Protein AF-A0A954N5L6-F1 (afdb_monomer_lite)

Radius of gyration: 15.6 Å; chains: 1; bounding box: 30×52×27 Å

Sequence (73 aa):
TMETDILGGLQMGYRTILVLSGGTSREQLKEFSYQPDRVVNSIRDLLDLKEIRGPVVRPSRRREVAAAAVLDD

Structure (mmCIF, N/CA/C/O backbone):
data_AF-A0A954N5L6-F1
#
_entry.id   AF-A0A954N5L6-F1
#
loop_
_atom_site.group_PDB
_atom_site.id
_atom_site.type_symbol
_atom_site.label_atom_id
_atom_site.label_alt_id
_atom_site.label_comp_id
_atom_site.label_asym_id
_atom_site.label_entity_id
_atom_site.label_seq_id
_atom_site.pdbx_PDB_ins_code
_atom_site.Cartn_x
_atom_site.Cartn_y
_atom_site.Cartn_z
_atom_site.occupancy
_atom_site.B_iso_or_equiv
_atom_site.auth_seq_id
_atom_site.auth_comp_id
_atom_site.auth_asym_id
_atom_site.auth_atom_id
_atom_site.pdbx_PDB_model_num
ATOM 1 N N . THR A 1 1 ? 3.798 -1.990 8.422 1.00 85.00 1 THR A N 1
ATOM 2 C CA . THR A 1 1 ? 2.615 -1.100 8.505 1.00 85.00 1 THR A CA 1
ATOM 3 C C . THR A 1 1 ? 2.352 -0.489 7.134 1.00 85.00 1 THR A C 1
ATOM 5 O O . THR A 1 1 ? 3.200 -0.612 6.261 1.00 85.00 1 THR A O 1
ATOM 8 N N . MET A 1 2 ? 1.218 0.196 6.913 1.00 91.94 2 MET A N 1
ATOM 9 C CA . MET A 1 2 ? 0.942 0.878 5.629 1.00 91.94 2 MET A CA 1
ATOM 10 C C . MET A 1 2 ? 2.092 1.801 5.187 1.00 91.94 2 MET A C 1
ATOM 12 O O . MET A 1 2 ? 2.470 1.818 4.018 1.00 91.94 2 MET A O 1
ATOM 16 N N . GLU A 1 3 ? 2.695 2.516 6.132 1.00 92.00 3 GLU A N 1
ATOM 17 C CA . GLU A 1 3 ? 3.767 3.471 5.852 1.00 92.00 3 GLU A CA 1
ATOM 18 C C . GLU A 1 3 ? 5.091 2.790 5.472 1.00 92.00 3 GLU A C 1
ATOM 20 O O . GLU A 1 3 ? 5.742 3.181 4.507 1.00 92.00 3 GLU A O 1
ATOM 25 N N . THR A 1 4 ? 5.475 1.712 6.155 1.00 90.44 4 THR A N 1
ATOM 26 C CA . THR A 1 4 ? 6.719 0.998 5.828 1.00 90.44 4 THR A CA 1
ATOM 27 C C . THR A 1 4 ? 6.574 0.127 4.584 1.00 90.44 4 THR A C 1
ATOM 29 O O . THR A 1 4 ? 7.441 0.136 3.713 1.00 90.44 4 THR A O 1
ATOM 32 N N . ASP A 1 5 ? 5.466 -0.608 4.482 1.00 91.25 5 ASP A N 1
ATOM 33 C CA . ASP A 1 5 ? 5.324 -1.706 3.523 1.00 91.25 5 ASP A CA 1
ATOM 34 C C . ASP A 1 5 ? 4.759 -1.204 2.190 1.00 91.25 5 ASP A C 1
ATOM 36 O O . ASP A 1 5 ? 5.185 -1.647 1.122 1.00 91.25 5 ASP A O 1
ATOM 40 N N . ILE A 1 6 ? 3.819 -0.250 2.237 1.00 93.12 6 ILE A N 1
ATOM 41 C CA . ILE A 1 6 ? 3.206 0.327 1.037 1.00 93.12 6 ILE A CA 1
ATOM 42 C C . ILE A 1 6 ? 3.954 1.591 0.629 1.00 93.12 6 ILE A C 1
ATOM 44 O O . ILE A 1 6 ? 4.533 1.608 -0.451 1.00 93.12 6 ILE A O 1
ATOM 48 N N . LEU A 1 7 ? 4.013 2.639 1.459 1.00 92.94 7 LEU A N 1
ATOM 49 C CA . LEU A 1 7 ? 4.672 3.889 1.048 1.00 92.94 7 LEU A CA 1
ATOM 50 C C . LEU A 1 7 ? 6.165 3.685 0.733 1.00 92.94 7 LEU A C 1
ATOM 52 O O . LEU A 1 7 ? 6.619 4.154 -0.314 1.00 92.94 7 LEU A O 1
ATOM 56 N N . GLY A 1 8 ? 6.894 2.919 1.551 1.00 94.81 8 GLY A N 1
ATOM 57 C CA . GLY A 1 8 ? 8.281 2.541 1.257 1.00 94.81 8 GLY A CA 1
ATOM 58 C C . GLY A 1 8 ? 8.424 1.799 -0.079 1.00 94.81 8 GLY A C 1
ATOM 59 O O . GLY A 1 8 ? 9.219 2.193 -0.933 1.00 94.81 8 GLY A O 1
ATOM 60 N N . GLY A 1 9 ? 7.585 0.787 -0.326 1.00 92.38 9 GLY A N 1
ATOM 61 C CA . GLY A 1 9 ? 7.571 0.060 -1.600 1.00 92.38 9 GLY A CA 1
ATOM 62 C C . GLY A 1 9 ? 7.257 0.961 -2.799 1.00 92.38 9 GLY A C 1
ATOM 63 O O . GLY A 1 9 ? 7.909 0.865 -3.840 1.00 92.38 9 GLY A O 1
ATOM 64 N N . LEU A 1 10 ? 6.311 1.894 -2.647 1.00 90.50 10 LEU A N 1
ATOM 65 C CA . LEU A 1 10 ? 5.952 2.849 -3.693 1.00 90.50 10 LEU A CA 1
ATOM 66 C C . LEU A 1 10 ? 7.137 3.754 -4.068 1.00 90.50 10 LEU A C 1
ATOM 68 O O . LEU A 1 10 ? 7.382 3.951 -5.262 1.00 90.50 10 LEU A O 1
ATOM 72 N N . GLN A 1 11 ? 7.864 4.270 -3.069 1.00 89.94 11 GLN A N 1
ATOM 73 C CA . GLN A 1 11 ? 9.038 5.140 -3.235 1.00 89.94 11 GLN A CA 1
ATOM 74 C C . GLN A 1 11 ? 10.212 4.425 -3.912 1.00 89.94 11 GLN A C 1
ATOM 76 O O . GLN A 1 11 ? 10.918 5.028 -4.715 1.00 89.94 11 GLN A O 1
ATOM 81 N N . MET A 1 12 ? 10.382 3.131 -3.643 1.00 92.19 12 MET A N 1
ATOM 82 C CA . MET A 1 12 ? 11.403 2.289 -4.277 1.00 92.19 12 MET A CA 1
ATOM 83 C C . MET A 1 12 ? 11.018 1.828 -5.692 1.00 92.19 12 MET A C 1
ATOM 85 O O . MET A 1 12 ? 11.792 1.140 -6.353 1.00 92.19 12 MET A O 1
ATOM 89 N N . GLY A 1 13 ? 9.819 2.181 -6.168 1.00 88.50 13 GLY A N 1
ATOM 90 C CA . GLY A 1 13 ? 9.318 1.755 -7.475 1.00 88.50 13 GLY A CA 1
ATOM 91 C C . GLY A 1 13 ? 8.816 0.309 -7.509 1.00 88.50 13 GLY A C 1
ATOM 92 O O . GLY A 1 13 ? 8.625 -0.249 -8.590 1.00 88.50 13 GLY A O 1
ATOM 93 N N . TYR A 1 14 ? 8.576 -0.307 -6.351 1.00 90.56 14 TYR A N 1
ATOM 94 C CA . TYR A 1 14 ? 7.993 -1.639 -6.268 1.00 90.56 14 TYR A CA 1
ATOM 95 C C . TYR A 1 14 ? 6.480 -1.615 -6.460 1.00 90.56 14 TYR A C 1
ATOM 97 O O . TYR A 1 14 ? 5.796 -0.609 -6.234 1.00 90.56 14 TYR A O 1
ATOM 105 N N . ARG A 1 15 ? 5.963 -2.779 -6.868 1.00 88.19 15 ARG A N 1
ATOM 106 C CA . ARG A 1 15 ? 4.541 -3.076 -6.754 1.00 88.19 15 ARG A CA 1
ATOM 107 C C . ARG A 1 15 ? 4.208 -3.436 -5.325 1.00 88.19 15 ARG A C 1
ATOM 109 O O . ARG A 1 15 ? 4.896 -4.235 -4.698 1.00 88.19 15 ARG A O 1
ATOM 116 N N . THR A 1 16 ? 3.100 -2.893 -4.869 1.00 91.56 16 THR A N 1
ATOM 117 C CA . THR A 1 16 ? 2.598 -3.055 -3.517 1.00 91.56 16 THR A CA 1
ATOM 118 C C . THR A 1 16 ? 1.209 -3.672 -3.573 1.00 91.56 16 THR A C 1
ATOM 120 O O . THR A 1 16 ? 0.368 -3.290 -4.391 1.00 91.56 16 THR A O 1
ATOM 123 N N . ILE A 1 17 ? 0.971 -4.669 -2.726 1.00 92.19 17 ILE A N 1
ATOM 124 C CA . ILE A 1 17 ? -0.325 -5.336 -2.614 1.00 92.19 17 ILE A CA 1
ATOM 125 C C . ILE A 1 17 ? -0.723 -5.313 -1.147 1.00 92.19 17 ILE A C 1
ATOM 127 O O . ILE A 1 17 ? 0.018 -5.805 -0.300 1.00 92.19 17 ILE A O 1
ATOM 131 N N . LEU A 1 18 ? -1.893 -4.749 -0.856 1.00 93.25 18 LEU A N 1
ATOM 132 C CA . LEU A 1 18 ? -2.479 -4.798 0.475 1.00 93.25 18 LEU A CA 1
ATOM 133 C C . LEU A 1 18 ? -3.413 -6.003 0.589 1.00 93.25 18 LEU A C 1
ATOM 135 O O . LEU A 1 18 ? -4.320 -6.166 -0.229 1.00 93.25 18 LEU A O 1
ATOM 139 N N . VAL A 1 19 ? -3.218 -6.806 1.633 1.00 93.44 19 VAL A N 1
ATOM 140 C CA . VAL A 1 19 ? -4.112 -7.909 1.998 1.00 93.44 19 VAL A CA 1
ATOM 141 C C . VAL A 1 19 ? -4.943 -7.488 3.209 1.00 93.44 19 VAL A C 1
ATOM 143 O O . VAL A 1 19 ? -4.398 -7.186 4.270 1.00 93.44 19 VAL A O 1
ATOM 146 N N . LEU A 1 20 ? -6.266 -7.486 3.068 1.00 92.38 20 LEU A N 1
ATOM 147 C CA . LEU A 1 20 ? -7.191 -6.956 4.080 1.00 92.38 20 LEU A CA 1
ATOM 148 C C . LEU A 1 20 ? -7.368 -7.858 5.312 1.00 92.38 20 LEU A C 1
ATOM 150 O O . LEU A 1 20 ? -8.059 -7.491 6.257 1.00 92.38 20 LEU A O 1
ATOM 154 N N . SER A 1 21 ? -6.714 -9.020 5.346 1.00 88.12 21 SER A N 1
ATOM 155 C CA . SER A 1 21 ? -6.685 -9.889 6.526 1.00 88.12 21 SER A CA 1
ATOM 156 C C . SER A 1 21 ? -5.795 -9.358 7.661 1.00 88.12 21 SER A C 1
ATOM 158 O O . SER A 1 21 ? -5.858 -9.880 8.768 1.00 88.12 21 SER A O 1
ATOM 160 N N . GLY A 1 22 ? -4.937 -8.362 7.398 1.00 77.31 22 GLY A N 1
ATOM 161 C CA . GLY A 1 22 ? -3.885 -7.893 8.315 1.00 77.31 22 GLY A CA 1
ATOM 162 C C . GLY A 1 22 ? -4.262 -6.751 9.269 1.00 77.31 22 GLY A C 1
ATOM 163 O O . GLY A 1 22 ? -3.369 -6.153 9.860 1.00 77.31 22 GLY A O 1
ATOM 164 N N . GLY A 1 23 ? -5.548 -6.415 9.409 1.00 81.75 23 GLY A N 1
ATOM 165 C CA . GLY A 1 23 ? -6.023 -5.356 10.317 1.00 81.75 23 GLY A CA 1
ATOM 166 C C . GLY A 1 23 ? -6.204 -3.974 9.680 1.00 81.75 23 GLY A C 1
ATOM 167 O O . GLY A 1 23 ? -6.615 -3.040 10.360 1.00 81.75 23 GLY A O 1
ATOM 168 N N . THR A 1 24 ? -5.941 -3.834 8.379 1.00 85.19 24 THR A N 1
ATOM 169 C CA . THR A 1 24 ? -6.311 -2.645 7.596 1.00 85.19 24 THR A CA 1
ATOM 170 C C . THR A 1 24 ? -7.579 -2.932 6.798 1.00 85.19 24 THR A C 1
ATOM 172 O O . THR A 1 24 ? -7.635 -3.905 6.047 1.00 85.19 24 THR A O 1
ATOM 175 N N . SER A 1 25 ? -8.588 -2.079 6.952 1.00 86.75 25 SER A N 1
ATOM 176 C CA . SER A 1 25 ? -9.849 -2.128 6.203 1.00 86.75 25 SER A CA 1
ATOM 177 C C . SER A 1 25 ? -9.781 -1.320 4.903 1.00 86.75 25 SER A C 1
ATOM 179 O O . SER A 1 25 ? -8.885 -0.496 4.700 1.00 86.75 25 SER A O 1
ATOM 181 N N . ARG A 1 26 ? -10.749 -1.532 4.001 1.00 87.88 26 ARG A N 1
ATOM 182 C CA . ARG A 1 26 ? -10.847 -0.744 2.758 1.00 87.88 26 ARG A CA 1
ATOM 183 C C . ARG A 1 26 ? -11.196 0.710 3.037 1.00 87.88 26 ARG A C 1
ATOM 185 O O . ARG A 1 26 ? -10.806 1.586 2.276 1.00 87.88 26 ARG A O 1
ATOM 192 N N . GLU A 1 27 ? -11.930 0.969 4.104 1.00 88.38 27 GLU A N 1
ATOM 193 C CA . GLU A 1 27 ? -12.403 2.292 4.484 1.00 88.38 27 GLU A CA 1
ATOM 194 C C . GLU A 1 27 ? -11.235 3.156 4.963 1.00 88.38 27 GLU A C 1
ATOM 196 O O . GLU A 1 27 ? -11.097 4.290 4.504 1.00 88.38 27 GLU A O 1
ATOM 201 N N . GLN A 1 28 ? -10.338 2.579 5.769 1.00 89.50 28 GLN A N 1
ATOM 202 C CA . GLN A 1 28 ? -9.115 3.234 6.246 1.00 89.50 28 GLN A CA 1
ATOM 203 C C . GLN A 1 28 ? -8.179 3.657 5.112 1.00 89.50 28 GLN A C 1
ATOM 205 O O . GLN A 1 28 ? -7.417 4.604 5.270 1.00 89.50 28 GLN A O 1
ATOM 210 N N . LEU A 1 29 ? -8.248 3.023 3.934 1.00 89.25 29 LEU A N 1
ATOM 211 C CA . LEU A 1 29 ? -7.454 3.454 2.780 1.00 89.25 29 LEU A CA 1
ATOM 212 C C . LEU A 1 29 ? -7.714 4.914 2.399 1.00 89.25 29 LEU A C 1
ATOM 214 O O . LEU A 1 29 ? -6.814 5.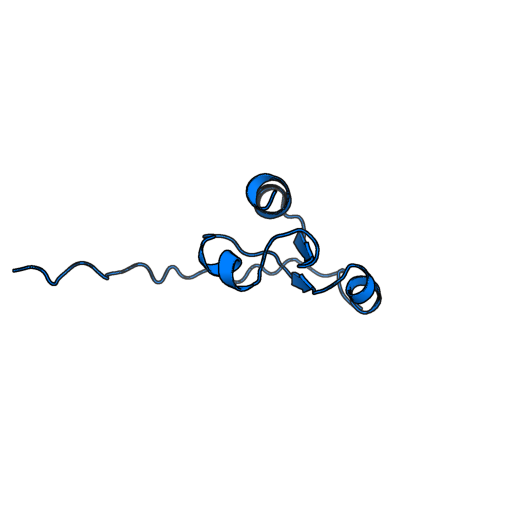557 1.865 1.00 89.25 29 LEU A O 1
ATOM 218 N N . LYS A 1 30 ? -8.911 5.446 2.672 1.00 88.69 30 LYS A N 1
ATOM 219 C CA . LYS A 1 30 ? -9.268 6.840 2.369 1.00 88.69 30 LYS A CA 1
ATOM 220 C C . LYS A 1 30 ? -8.485 7.853 3.207 1.00 88.69 30 LYS A C 1
ATOM 222 O O . LYS A 1 30 ? -8.369 9.002 2.796 1.00 88.69 30 LYS A O 1
ATOM 227 N N . GLU A 1 31 ? -7.941 7.433 4.345 1.00 90.56 31 GLU A N 1
ATOM 228 C CA . GLU A 1 31 ? -7.141 8.275 5.241 1.00 90.56 31 GLU A CA 1
ATOM 229 C C . GLU A 1 31 ? -5.712 8.478 4.711 1.00 90.56 31 GLU A C 1
ATOM 231 O O . GLU A 1 31 ? -5.023 9.419 5.104 1.00 90.56 31 GLU A O 1
ATOM 236 N N . PHE A 1 32 ? -5.263 7.631 3.777 1.00 89.75 32 PHE A N 1
ATOM 237 C CA . PHE A 1 32 ? -3.917 7.694 3.221 1.00 89.75 32 PHE A CA 1
ATOM 238 C C . PHE A 1 32 ? -3.880 8.459 1.898 1.00 89.75 32 PHE A C 1
ATOM 240 O O . PHE A 1 32 ? -4.587 8.167 0.930 1.00 89.75 32 PHE A O 1
ATOM 247 N N . SER A 1 33 ? -2.929 9.387 1.803 1.00 91.00 33 SER A N 1
ATOM 248 C CA . SER A 1 33 ? -2.607 10.095 0.563 1.00 91.00 33 SER A CA 1
ATOM 249 C C . SER A 1 33 ? -1.852 9.219 -0.445 1.00 91.00 33 SER A C 1
ATOM 251 O O . SER A 1 33 ? -1.448 9.703 -1.494 1.00 91.00 33 SER A O 1
ATOM 253 N N . TYR A 1 34 ? -1.675 7.926 -0.199 1.00 90.38 34 TYR A N 1
ATOM 254 C CA . TYR A 1 34 ? -1.082 6.947 -1.109 1.00 90.38 34 TYR A CA 1
ATOM 255 C C . TYR A 1 34 ? -1.962 5.696 -1.147 1.00 90.38 34 TYR A C 1
ATOM 257 O O . TYR A 1 34 ? -2.756 5.464 -0.244 1.00 90.38 34 TYR A O 1
ATOM 265 N N . GLN A 1 35 ? -1.871 4.925 -2.228 1.00 91.50 35 GLN A N 1
ATOM 266 C CA . GLN A 1 35 ? -2.682 3.722 -2.417 1.00 91.50 35 GLN A CA 1
ATOM 267 C C . GLN A 1 35 ? -1.783 2.581 -2.894 1.00 91.50 35 GLN A C 1
ATOM 269 O O . GLN A 1 35 ? -0.876 2.846 -3.690 1.00 91.50 35 GLN A O 1
ATOM 274 N N . PRO A 1 36 ? -2.016 1.341 -2.430 1.00 91.50 36 PRO A N 1
ATOM 275 C CA . PRO A 1 36 ? -1.332 0.177 -2.970 1.00 91.50 36 PRO A CA 1
ATOM 276 C C . PRO A 1 36 ? -1.742 -0.051 -4.431 1.00 91.50 36 PRO A C 1
ATOM 278 O O . PRO A 1 36 ? -2.826 0.354 -4.856 1.00 91.50 36 PRO A O 1
ATOM 281 N N . ASP A 1 37 ? -0.909 -0.744 -5.203 1.00 89.44 37 ASP A N 1
ATOM 282 C CA . ASP A 1 37 ? -1.219 -1.042 -6.607 1.00 89.44 37 ASP A CA 1
ATOM 283 C C . ASP A 1 37 ? -2.377 -2.048 -6.734 1.00 89.44 37 ASP A C 1
ATOM 285 O O . ASP A 1 37 ? -3.126 -2.025 -7.714 1.00 89.44 37 ASP A O 1
ATOM 289 N N . ARG A 1 38 ? -2.550 -2.931 -5.739 1.00 89.69 38 ARG A N 1
ATOM 290 C CA . ARG A 1 38 ? -3.689 -3.854 -5.626 1.00 89.69 38 ARG A CA 1
ATOM 291 C C . ARG A 1 38 ? -4.143 -4.023 -4.177 1.00 89.69 38 ARG A C 1
ATOM 293 O O . ARG A 1 38 ? -3.341 -3.958 -3.251 1.00 89.69 38 ARG A O 1
ATOM 300 N N . VAL A 1 39 ? -5.434 -4.306 -4.003 1.00 91.50 39 VAL A N 1
ATOM 301 C CA . VAL A 1 39 ? -6.046 -4.637 -2.708 1.00 91.50 39 VAL A CA 1
ATOM 302 C C . VAL A 1 39 ? -6.799 -5.954 -2.842 1.00 91.50 39 VAL A C 1
ATOM 304 O O . VAL A 1 39 ? -7.737 -6.044 -3.638 1.00 91.50 39 VAL A O 1
ATOM 307 N N . VAL A 1 40 ? -6.417 -6.948 -2.048 1.00 92.19 40 VAL A N 1
ATOM 308 C CA . VAL A 1 40 ? -6.995 -8.299 -2.047 1.00 92.19 40 VAL A CA 1
ATOM 309 C C . VAL A 1 40 ? -7.523 -8.665 -0.662 1.00 92.19 40 VAL A C 1
ATOM 311 O O . VAL A 1 40 ? -7.126 -8.072 0.341 1.00 92.19 40 VAL A O 1
ATOM 314 N N . ASN A 1 41 ? -8.440 -9.628 -0.592 1.00 92.12 41 ASN A N 1
ATOM 315 C CA . ASN A 1 41 ? -9.048 -10.025 0.678 1.00 92.12 41 ASN A CA 1
ATOM 316 C C . ASN A 1 41 ? -8.188 -11.071 1.401 1.00 92.12 41 ASN A C 1
ATOM 318 O O . ASN A 1 41 ? -8.163 -11.105 2.629 1.00 92.12 41 ASN A O 1
ATOM 322 N N . SER A 1 42 ? -7.458 -11.899 0.651 1.00 92.19 42 SER A N 1
ATOM 323 C CA . SER A 1 42 ? -6.583 -12.945 1.181 1.00 92.19 42 SER A CA 1
ATOM 324 C C . SER A 1 42 ? -5.321 -13.123 0.338 1.00 92.19 42 SER A C 1
ATOM 326 O O . SER A 1 42 ? -5.280 -12.775 -0.838 1.00 92.19 42 SER A O 1
ATOM 328 N N . ILE A 1 43 ? -4.298 -13.747 0.929 1.00 90.25 43 ILE A N 1
ATOM 329 C CA . ILE A 1 43 ? -3.099 -14.209 0.213 1.00 90.25 43 ILE A CA 1
ATOM 330 C C . ILE A 1 43 ? -3.476 -15.205 -0.895 1.00 90.25 43 ILE A C 1
ATOM 332 O O . ILE A 1 43 ? -2.813 -15.249 -1.928 1.00 90.25 43 ILE A O 1
ATOM 336 N N . ARG A 1 44 ? -4.557 -15.980 -0.722 1.00 91.69 44 ARG A N 1
ATOM 337 C CA . ARG A 1 44 ? -5.029 -16.932 -1.742 1.00 91.69 44 ARG A CA 1
ATOM 338 C C . ARG A 1 44 ? -5.347 -16.247 -3.071 1.00 91.69 44 ARG A C 1
ATOM 340 O O . ARG A 1 44 ? -5.015 -16.799 -4.112 1.00 91.69 44 ARG A O 1
ATOM 347 N N . ASP A 1 45 ? -5.903 -15.041 -3.020 1.00 89.31 45 ASP A N 1
ATOM 348 C CA . ASP A 1 45 ? -6.297 -14.273 -4.205 1.00 89.31 45 ASP A CA 1
ATOM 349 C C . ASP A 1 45 ? -5.083 -13.911 -5.084 1.00 89.31 45 ASP A C 1
ATOM 351 O O . ASP A 1 45 ? -5.231 -13.592 -6.261 1.00 89.31 45 ASP A O 1
ATOM 355 N N . LEU A 1 46 ? -3.860 -13.976 -4.535 1.00 87.00 46 LEU A N 1
ATOM 356 C CA . LEU A 1 46 ? -2.630 -13.742 -5.292 1.00 87.00 46 LEU A CA 1
ATOM 357 C C . LEU A 1 46 ? -2.360 -14.835 -6.329 1.00 87.00 46 LEU A C 1
ATOM 359 O O . LEU A 1 46 ? -1.706 -14.559 -7.332 1.00 87.00 46 LEU A O 1
ATOM 363 N N . LEU A 1 47 ? -2.857 -16.054 -6.104 1.00 87.50 47 LEU A N 1
ATOM 364 C CA . LEU A 1 47 ? -2.691 -17.171 -7.037 1.00 87.50 47 LEU A CA 1
ATOM 365 C C . LEU A 1 47 ? -3.444 -16.931 -8.354 1.00 87.50 47 LEU A C 1
ATOM 367 O O . LEU A 1 47 ? -3.038 -17.440 -9.396 1.00 87.50 47 LEU A O 1
ATOM 371 N N . ASP A 1 48 ? -4.489 -16.102 -8.316 1.00 82.88 48 ASP A N 1
ATOM 372 C CA . ASP A 1 48 ? -5.325 -15.768 -9.470 1.00 82.88 48 ASP A CA 1
ATOM 373 C C . ASP A 1 48 ? -4.829 -14.523 -10.230 1.00 82.88 48 ASP A C 1
ATOM 375 O O . ASP A 1 48 ? -5.341 -14.187 -11.304 1.00 82.88 48 ASP A O 1
ATOM 379 N N . LEU A 1 49 ?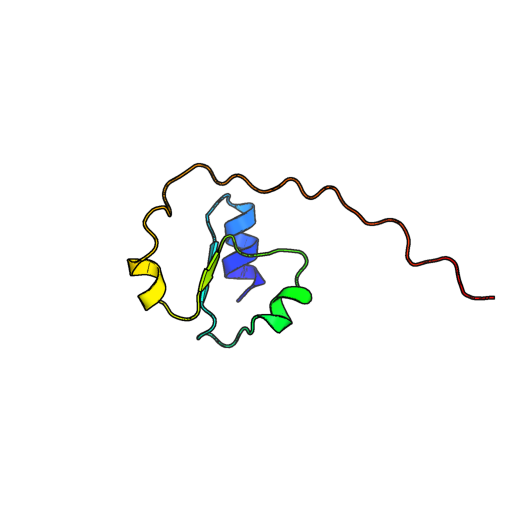 -3.805 -13.830 -9.714 1.00 78.12 49 LEU A N 1
ATOM 380 C CA . LEU A 1 49 ? -3.212 -12.660 -10.362 1.00 78.12 49 LEU A CA 1
ATOM 381 C C . LEU A 1 49 ? -2.313 -13.088 -11.530 1.00 78.12 49 LEU A C 1
ATOM 383 O O . LEU A 1 49 ? -1.096 -13.214 -11.403 1.00 78.12 49 LEU A O 1
ATOM 387 N N . LYS A 1 50 ? -2.922 -13.252 -12.708 1.00 68.69 50 LYS A N 1
ATOM 388 C CA . LYS A 1 50 ? -2.236 -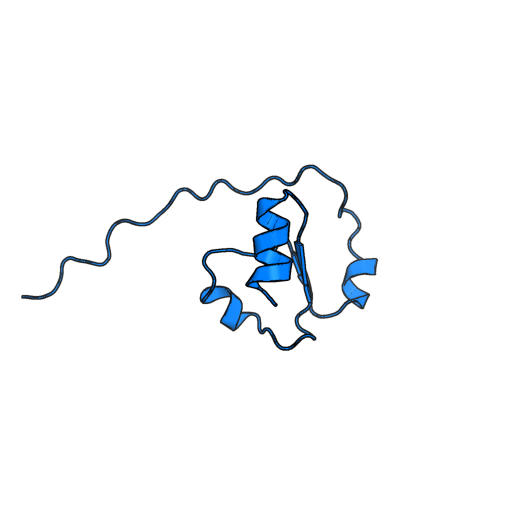13.649 -13.953 1.00 68.69 50 LYS A CA 1
ATOM 389 C C . LYS A 1 50 ? -1.151 -12.663 -14.413 1.00 68.69 50 LYS A C 1
ATOM 391 O O . LYS A 1 50 ? -0.229 -13.064 -15.115 1.00 68.69 50 LYS A O 1
ATOM 396 N N . GLU A 1 51 ? -1.219 -11.400 -13.986 1.00 64.06 51 GLU A N 1
ATOM 397 C CA . GLU A 1 51 ? -0.283 -10.346 -14.394 1.00 64.06 51 GLU A CA 1
ATOM 398 C C . GLU A 1 51 ? 0.138 -9.443 -13.221 1.00 64.06 51 GLU A C 1
ATOM 400 O O . GLU A 1 51 ? -0.265 -8.288 -13.104 1.00 64.06 51 GLU A O 1
ATOM 405 N N . ILE A 1 52 ? 1.033 -9.936 -12.359 1.00 66.12 52 ILE A N 1
ATOM 406 C CA . ILE A 1 52 ? 1.889 -9.059 -11.525 1.00 66.12 52 ILE A CA 1
ATOM 407 C C . ILE A 1 52 ? 3.174 -8.692 -12.297 1.00 66.12 52 ILE A C 1
ATOM 409 O O . ILE A 1 52 ? 4.133 -8.173 -11.737 1.00 66.12 52 ILE A O 1
ATOM 413 N N . ARG A 1 53 ? 3.246 -8.976 -13.601 1.00 62.12 53 ARG A N 1
ATOM 414 C CA . ARG A 1 53 ? 4.425 -8.754 -14.445 1.00 62.12 53 ARG A CA 1
ATOM 415 C C . ARG A 1 53 ? 4.065 -7.830 -15.608 1.00 62.12 53 ARG A C 1
ATOM 417 O O . ARG A 1 53 ? 3.622 -8.273 -16.651 1.00 62.12 53 ARG A O 1
ATOM 424 N N . GLY A 1 54 ? 4.262 -6.534 -15.394 1.00 62.34 54 GLY A N 1
ATOM 425 C CA . GLY A 1 54 ? 4.144 -5.463 -16.396 1.00 62.34 54 GLY A CA 1
ATOM 426 C C . GLY A 1 54 ? 4.721 -4.146 -15.858 1.00 62.34 54 GLY A C 1
ATOM 427 O O . GLY A 1 54 ? 4.969 -4.065 -14.656 1.00 62.34 54 GLY A O 1
ATOM 428 N N . PRO A 1 55 ? 4.978 -3.110 -16.662 1.00 57.62 55 PRO A N 1
ATOM 429 C CA . PRO A 1 55 ? 5.416 -1.820 -16.128 1.00 57.62 55 PRO A CA 1
ATOM 430 C C . PRO A 1 55 ? 4.402 -1.274 -15.107 1.00 57.62 55 PRO A C 1
ATOM 432 O O . PRO A 1 55 ? 3.190 -1.382 -15.301 1.00 57.62 55 PRO A O 1
ATOM 435 N N . VAL A 1 56 ? 4.889 -0.721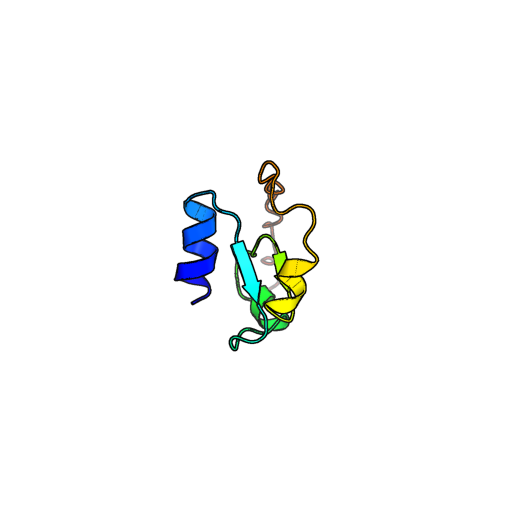 -13.991 1.00 64.81 56 VAL A N 1
ATOM 436 C CA . VAL A 1 56 ? 4.035 -0.037 -13.006 1.00 64.81 56 VAL A CA 1
ATOM 437 C C . VAL A 1 56 ? 3.639 1.309 -13.599 1.00 64.81 56 VAL A C 1
ATOM 439 O O . VAL A 1 56 ? 4.347 2.301 -13.447 1.00 64.81 56 VAL A O 1
ATOM 442 N N . VAL A 1 57 ? 2.521 1.343 -14.321 1.00 59.94 57 VAL A N 1
ATOM 443 C CA . VAL A 1 57 ? 1.943 2.596 -14.811 1.00 59.94 57 VAL A CA 1
ATOM 444 C C . VAL A 1 57 ? 1.192 3.232 -13.648 1.00 59.94 57 VAL A C 1
ATOM 446 O O . VAL A 1 57 ? 0.038 2.901 -13.382 1.00 59.94 57 VAL A O 1
ATOM 449 N N . ARG A 1 58 ? 1.864 4.117 -12.905 1.00 62.19 58 ARG A N 1
ATOM 450 C CA . ARG A 1 58 ? 1.193 4.916 -11.877 1.00 62.19 58 ARG A CA 1
ATOM 451 C C . ARG A 1 58 ? 0.324 5.951 -12.592 1.00 62.19 58 ARG A C 1
ATOM 453 O O . ARG A 1 58 ? 0.886 6.747 -13.345 1.00 62.19 58 ARG A O 1
ATOM 460 N N . PRO A 1 59 ? -1.007 5.976 -12.391 1.00 52.03 59 PRO A N 1
ATOM 461 C CA . PRO A 1 59 ? -1.808 7.064 -12.922 1.00 52.03 59 PRO A CA 1
ATOM 462 C C . PRO A 1 59 ? -1.258 8.364 -12.338 1.00 52.03 59 PRO A C 1
ATOM 464 O O . PRO A 1 59 ? -1.155 8.518 -11.116 1.00 52.03 59 PRO A O 1
ATOM 467 N N . SER A 1 60 ? -0.835 9.276 -13.211 1.00 52.22 60 SER A N 1
ATOM 468 C CA . SER A 1 60 ? -0.399 10.610 -12.827 1.00 52.22 60 SER A CA 1
ATOM 469 C C . SER A 1 60 ? -1.572 11.265 -12.115 1.00 52.22 60 SER A C 1
ATOM 471 O O . SER A 1 60 ? -2.569 11.631 -12.736 1.00 52.22 60 SER A O 1
ATOM 473 N N . ARG A 1 61 ? -1.482 11.380 -10.787 1.00 59.22 61 ARG A N 1
ATOM 474 C CA . ARG A 1 61 ? -2.437 12.167 -10.017 1.00 59.22 61 ARG A CA 1
ATOM 475 C C . ARG A 1 61 ? -2.308 13.610 -10.468 1.00 59.22 61 ARG A C 1
ATOM 477 O O . ARG A 1 61 ? -1.458 14.348 -9.971 1.00 59.22 61 ARG A O 1
ATOM 484 N N . ARG A 1 62 ? -3.162 14.023 -11.402 1.00 51.28 62 ARG A N 1
ATOM 485 C CA . ARG A 1 62 ? -3.515 15.429 -11.521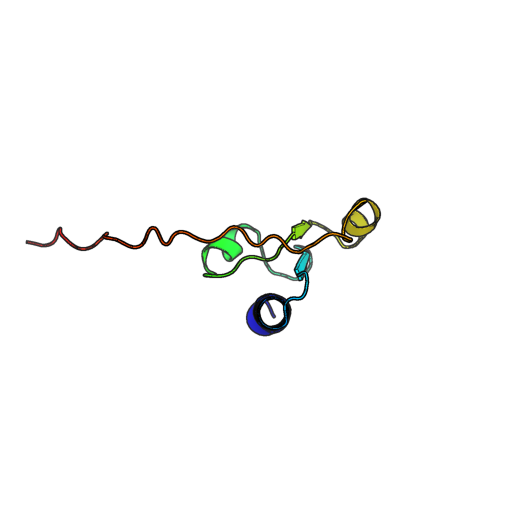 1.00 51.28 62 ARG A CA 1
ATOM 486 C C . ARG A 1 62 ? -4.150 15.781 -10.182 1.00 51.28 62 ARG A C 1
ATOM 488 O O . ARG A 1 62 ? -5.194 15.253 -9.821 1.00 51.28 62 ARG A O 1
ATOM 495 N N . ARG A 1 63 ? -3.417 16.558 -9.393 1.00 50.94 63 ARG A N 1
ATOM 496 C CA . ARG A 1 63 ? -3.881 17.132 -8.139 1.00 50.94 63 ARG A CA 1
ATOM 497 C C . ARG A 1 63 ? -5.140 17.957 -8.420 1.00 50.94 63 ARG A C 1
ATOM 499 O O . ARG A 1 63 ? -5.023 19.099 -8.843 1.00 50.94 63 ARG A O 1
ATOM 506 N N . GLU A 1 64 ? -6.321 17.410 -8.159 1.00 46.22 64 GLU A N 1
ATOM 507 C CA . GLU A 1 64 ? -7.455 18.230 -7.733 1.00 46.22 64 GLU A CA 1
ATOM 508 C C . GLU A 1 64 ? -7.222 18.564 -6.259 1.00 46.22 64 GLU A C 1
ATOM 510 O O . GLU A 1 64 ? -7.660 17.870 -5.348 1.00 46.22 64 GLU A O 1
ATOM 515 N N . VAL A 1 65 ? -6.416 19.599 -6.030 1.00 53.06 65 VAL A N 1
ATOM 516 C CA . VAL A 1 65 ? -6.402 20.323 -4.759 1.00 53.06 65 VAL A CA 1
ATOM 517 C C . VAL A 1 65 ? -6.450 21.807 -5.102 1.00 53.06 65 VAL A C 1
ATOM 519 O O . VAL A 1 65 ? -5.422 22.456 -5.253 1.00 53.06 65 VAL A 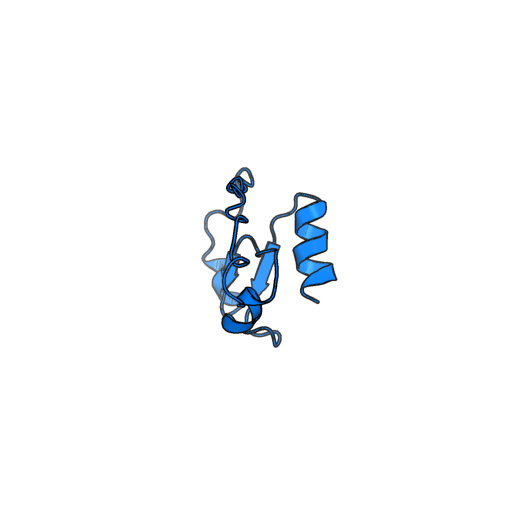O 1
ATOM 522 N N . ALA A 1 66 ? -7.665 22.300 -5.319 1.00 42.22 66 ALA A N 1
ATOM 523 C CA . ALA A 1 66 ? -8.085 23.699 -5.237 1.00 42.22 66 ALA A CA 1
ATOM 524 C C . ALA A 1 66 ? -9.624 23.671 -5.315 1.00 42.22 66 ALA A C 1
ATOM 526 O O . ALA A 1 66 ? -10.157 23.124 -6.268 1.00 42.22 66 ALA A O 1
ATOM 527 N N . ALA A 1 67 ? -10.432 24.163 -4.386 1.00 44.88 67 ALA A N 1
ATOM 528 C CA . ALA A 1 67 ? -10.199 24.830 -3.122 1.00 44.88 67 ALA A CA 1
ATOM 529 C C . ALA A 1 67 ? -11.489 24.648 -2.297 1.00 44.88 67 ALA A C 1
ATOM 531 O O . ALA A 1 67 ? -12.533 25.179 -2.660 1.00 44.88 67 ALA A O 1
ATOM 532 N N . ALA A 1 68 ? -11.435 23.884 -1.207 1.00 43.88 68 ALA A N 1
ATOM 533 C CA . ALA A 1 68 ? -12.447 23.929 -0.153 1.00 43.88 68 ALA A CA 1
ATOM 534 C C . ALA A 1 68 ? -11.923 24.882 0.927 1.00 43.88 68 ALA A C 1
ATOM 536 O O . ALA A 1 68 ? -11.394 24.436 1.937 1.00 43.88 68 ALA A O 1
ATOM 537 N N . ALA A 1 69 ? -11.930 26.183 0.629 1.00 50.78 69 ALA A N 1
ATOM 538 C CA . ALA A 1 69 ? -11.572 27.245 1.571 1.00 50.78 69 ALA A CA 1
ATOM 539 C C . ALA A 1 69 ? -11.986 28.626 1.027 1.00 50.78 69 ALA A C 1
ATOM 541 O O . ALA A 1 69 ? -11.127 29.466 0.803 1.00 50.78 69 ALA A O 1
ATOM 542 N N . VAL A 1 70 ? -13.278 28.850 0.768 1.00 54.12 70 VAL A N 1
ATOM 543 C CA . VAL A 1 70 ? -13.894 30.191 0.848 1.00 54.12 70 VAL A CA 1
ATOM 544 C C . VAL A 1 70 ? -15.372 29.983 1.178 1.00 54.12 70 VAL A C 1
ATOM 546 O O . VAL A 1 70 ? -16.173 29.926 0.260 1.00 54.12 70 VAL A O 1
ATOM 549 N N . LEU A 1 71 ? -15.712 29.775 2.450 1.00 50.66 71 LEU A N 1
ATOM 550 C CA . LEU A 1 71 ? -17.021 30.086 3.044 1.00 50.66 71 LEU A CA 1
ATOM 551 C C . LEU A 1 71 ? -16.859 30.005 4.571 1.00 50.66 71 LEU A C 1
ATOM 553 O O . LEU A 1 71 ? -17.120 28.970 5.170 1.00 50.66 71 LEU A O 1
ATOM 557 N N . ASP A 1 72 ? -16.374 31.091 5.158 1.00 44.94 72 ASP A N 1
ATOM 558 C CA . ASP A 1 72 ? -16.707 31.531 6.515 1.00 44.94 72 ASP A CA 1
ATOM 559 C C . ASP A 1 72 ? -16.690 33.073 6.457 1.00 44.94 72 ASP A C 1
ATOM 561 O O . ASP A 1 72 ? -15.868 33.632 5.726 1.00 44.94 72 ASP A O 1
ATOM 565 N N . ASP A 1 73 ? -17.677 33.682 7.116 1.00 41.09 73 ASP A N 1
ATOM 566 C CA . ASP A 1 73 ? -18.183 35.075 7.049 1.00 41.09 73 ASP A CA 1
ATOM 567 C C . ASP A 1 73 ? -17.135 36.206 6.904 1.00 41.09 73 ASP A C 1
ATOM 569 O O . ASP A 1 73 ? -16.144 36.230 7.675 1.00 41.09 73 ASP A O 1
#

Foldseek 3Di:
DCCCQAVVCVVVQHQGEAACVPPDDPVCQVVDPDDGPYYHPDPVVVVVCPDPDDHPPDPPPPDPCDDPPPDDD

pLDDT: mean 77.99, std 17.39, range [41.09, 94.81]

Secondary structure (DSSP, 8-state):
-IIIIIIHHHHTT---EEEGGGS--TTGGGG-SS--SEEESSGGGGGG-TTS-S-------------S-----